Protein AF-A0A9Q9ZQ66-F1 (afdb_monomer)

pLDDT: mean 82.48, std 10.45, range [53.72, 96.06]

Mean predicted aligned error: 8.61 Å

InterPro domains:
  IPR032405 Kinesin-associated [PF16183] (1-72)

Foldseek 3Di:
DVVVVVVVVVVVVVVVVVVVVVQVVCVQQQWDADPVRHTDDGDDHPPFDKDADPDPDPPDPDDRMGTDDPDDDD

Organism: Cyprinus carpio (NCBI:txid7962)

Solvent-accessible surface area (backbone atoms only — not comparable to full-atom values): 4727 Å² total; per-residue (Å²): 112,66,74,63,50,54,58,47,52,54,50,48,54,53,51,49,52,54,49,51,53,52,51,51,53,37,45,68,68,18,36,42,66,45,98,88,73,47,77,76,52,78,46,85,54,90,89,52,59,63,48,71,56,82,74,84,60,93,81,59,89,68,67,61,63,45,80,56,63,94,80,86,86,130

Sequence (74 aa):
MAELNETWEEKLRKTESIRLERESILAEMGVSIKEDGGTVGVFSPKGTPHLVNLNEDPLMSECLLYYIKEGVTR

Secondary structure (DSSP, 8-state):
-HHHHHHHHHHHHHHHHHHHHHHHHHHHTTEEE-TTS-EEEE---SSS-EEE-----TT-SS-SEEE--SS---

Nearest PDB structures (foldseek):
  4egx-assembly2_C  TM=7.387E-01  e=2.193E-08  Homo sapiens
  4ejq-assembly1_B  TM=9.099E-01  e=4.167E-07  Homo sapiens
  4ejq-assembly2_D  TM=8.695E-01  e=2.763E-07  Homo sapiens
  4egx-assembly1_B  TM=5.830E-01  e=3.892E-07  Homo sapiens
  4egx-assembly2_D  TM=5.106E-01  e=1.711E-07  Homo sapiens

Structure (mmCIF, N/CA/C/O backbone):
data_AF-A0A9Q9ZQ66-F1
#
_entry.id   AF-A0A9Q9ZQ66-F1
#
loop_
_atom_site.group_PDB
_atom_site.id
_atom_site.type_symbol
_atom_site.label_atom_id
_atom_site.label_alt_id
_atom_site.label_comp_id
_atom_site.label_asym_id
_atom_site.label_entity_id
_atom_site.label_seq_id
_atom_site.pdbx_PDB_ins_code
_atom_site.Cartn_x
_atom_site.Cartn_y
_atom_site.Cartn_z
_atom_site.occupancy
_atom_site.B_iso_or_equiv
_atom_site.auth_seq_id
_atom_site.auth_comp_id
_atom_site.auth_asym_id
_atom_site.auth_atom_id
_atom_site.pdbx_PDB_model_num
ATOM 1 N N . MET A 1 1 ? -22.002 4.918 37.561 1.00 53.72 1 MET A N 1
ATOM 2 C CA . MET A 1 1 ? -21.215 3.809 36.968 1.00 53.72 1 MET A CA 1
ATOM 3 C C . MET A 1 1 ? -21.675 3.465 35.555 1.00 53.72 1 MET A C 1
ATOM 5 O O . MET A 1 1 ? -20.802 3.255 34.731 1.00 53.72 1 MET A O 1
ATOM 9 N N . ALA A 1 2 ? -22.980 3.480 35.245 1.00 60.19 2 ALA A N 1
ATOM 10 C CA . ALA A 1 2 ? -23.491 3.231 33.887 1.00 60.19 2 ALA A CA 1
ATOM 11 C C . ALA A 1 2 ? -23.021 4.265 32.835 1.00 60.19 2 ALA A C 1
ATOM 13 O O . ALA A 1 2 ? -22.416 3.863 31.852 1.00 60.19 2 ALA A O 1
ATOM 14 N N . GLU A 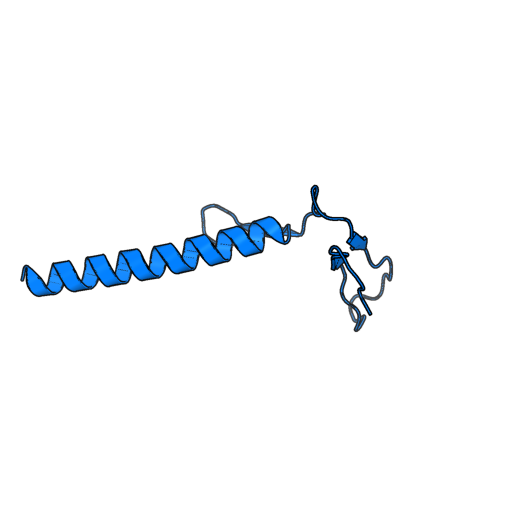1 3 ? -23.145 5.574 33.097 1.00 56.06 3 GLU A N 1
ATOM 15 C CA . GLU A 1 3 ? -22.662 6.639 32.179 1.00 56.06 3 GLU A CA 1
ATOM 16 C C . GLU A 1 3 ? -21.157 6.551 31.855 1.00 56.06 3 GLU A C 1
ATOM 18 O O . GLU A 1 3 ? -20.707 6.882 30.756 1.00 56.06 3 GLU A O 1
ATOM 23 N N . LEU A 1 4 ? -20.345 6.097 32.818 1.00 60.56 4 LEU A N 1
ATOM 24 C CA . LEU A 1 4 ? -18.906 5.944 32.603 1.00 60.56 4 LEU A CA 1
ATOM 25 C C . LEU A 1 4 ? -18.602 4.720 31.727 1.00 60.56 4 LEU A C 1
ATOM 27 O O . LEU A 1 4 ? -17.683 4.778 30.921 1.00 60.56 4 LEU A O 1
ATOM 31 N N . ASN A 1 5 ? -19.374 3.636 31.845 1.00 61.19 5 ASN A N 1
ATOM 32 C CA . ASN A 1 5 ? -19.220 2.468 30.976 1.00 61.19 5 ASN A CA 1
ATOM 33 C C . ASN A 1 5 ? -19.707 2.749 29.548 1.00 61.19 5 ASN A C 1
ATOM 35 O O . ASN A 1 5 ? -19.011 2.386 28.603 1.00 61.19 5 ASN A O 1
ATOM 39 N N . GLU A 1 6 ? -20.825 3.463 29.386 1.00 61.34 6 GLU A N 1
ATOM 40 C CA . GLU A 1 6 ? -21.348 3.848 28.066 1.00 61.34 6 GLU A CA 1
ATOM 41 C C . GLU A 1 6 ? -20.325 4.679 27.267 1.00 61.34 6 GLU A C 1
ATOM 43 O O . GLU A 1 6 ? -20.074 4.416 26.092 1.00 61.34 6 GLU A O 1
ATOM 48 N N . THR A 1 7 ? -19.625 5.616 27.917 1.00 84.81 7 THR A N 1
ATOM 49 C CA . THR A 1 7 ? -18.585 6.425 27.250 1.00 84.81 7 THR A CA 1
ATOM 50 C C . THR A 1 7 ? -17.325 5.634 26.876 1.00 84.81 7 THR A C 1
ATOM 52 O O . THR A 1 7 ? -16.624 6.007 25.929 1.00 84.81 7 THR A O 1
ATOM 55 N N . TRP A 1 8 ? -17.008 4.548 27.588 1.00 85.38 8 TRP A N 1
ATOM 56 C CA . TRP A 1 8 ? -15.905 3.653 27.223 1.00 85.38 8 TRP A CA 1
ATOM 57 C C . TRP A 1 8 ? -16.260 2.762 26.037 1.00 85.38 8 TRP A C 1
ATOM 59 O O . TRP A 1 8 ? -15.432 2.613 25.138 1.00 85.38 8 TRP A O 1
ATOM 69 N N . GLU A 1 9 ? -17.481 2.231 25.991 1.00 88.38 9 GLU A N 1
ATOM 70 C CA . GLU A 1 9 ? -17.965 1.450 24.849 1.00 88.38 9 GLU A CA 1
ATOM 71 C C . GLU A 1 9 ? -17.982 2.284 23.565 1.00 88.38 9 GLU A C 1
ATOM 73 O O . GLU A 1 9 ? -17.515 1.833 22.517 1.00 88.38 9 GLU A O 1
ATOM 78 N N . GLU A 1 10 ? -18.422 3.541 23.636 1.00 87.62 10 GLU A N 1
ATOM 79 C CA . GLU A 1 10 ? -18.390 4.439 22.481 1.00 87.62 10 GLU A CA 1
ATOM 80 C C . GLU A 1 10 ? -16.966 4.734 21.998 1.00 87.62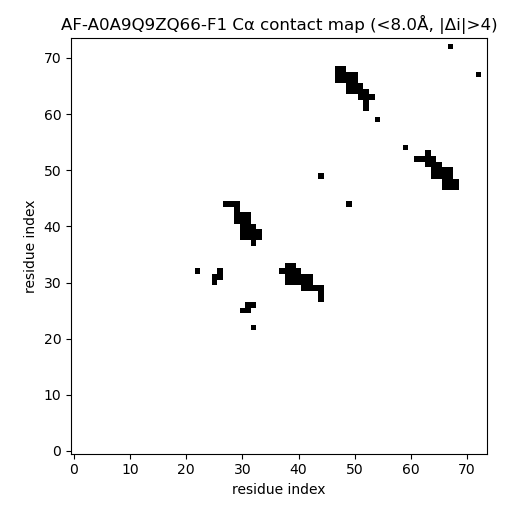 10 GLU A C 1
ATOM 82 O O . GLU A 1 10 ? -16.703 4.725 20.790 1.00 87.62 10 GLU A O 1
ATOM 87 N N . LYS A 1 11 ? -16.026 4.964 22.926 1.00 88.38 11 LYS A N 1
ATOM 88 C CA . LYS A 1 11 ? -14.605 5.151 22.594 1.00 88.38 11 LYS A CA 1
ATOM 89 C C . LYS A 1 11 ? -14.002 3.897 21.976 1.00 88.38 11 LYS A C 1
ATOM 91 O O . LYS A 1 11 ? -13.243 4.015 21.011 1.00 88.38 11 LYS A O 1
ATOM 96 N N . LEU A 1 12 ? 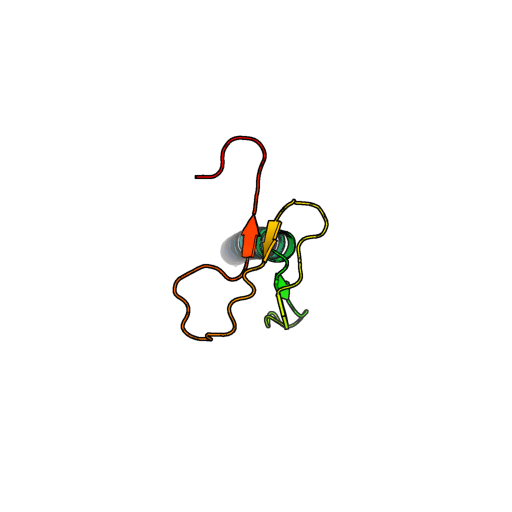-14.342 2.722 22.501 1.00 90.44 12 LEU A N 1
ATOM 97 C CA . LEU A 1 12 ? -13.882 1.445 21.970 1.00 90.44 12 LEU A CA 1
ATOM 98 C C . LEU A 1 12 ? -14.400 1.252 20.543 1.00 90.44 12 LEU A C 1
ATOM 100 O O . LEU A 1 12 ? -13.596 1.093 19.629 1.00 90.44 12 LEU A O 1
ATOM 104 N N . ARG A 1 13 ? -15.710 1.414 20.321 1.00 91.94 13 ARG A N 1
ATOM 105 C CA . ARG A 1 13 ? -16.335 1.306 18.994 1.00 91.94 13 ARG A CA 1
ATOM 106 C C . ARG A 1 13 ? -15.719 2.275 17.986 1.00 91.94 13 ARG A C 1
ATOM 108 O O . ARG A 1 13 ? -15.441 1.899 16.850 1.00 91.94 13 ARG A O 1
ATOM 115 N N . LYS A 1 14 ? -15.472 3.526 18.391 1.00 91.56 14 LYS A N 1
ATOM 116 C CA . LYS A 1 14 ? -14.811 4.520 17.531 1.00 91.56 14 LYS A CA 1
ATOM 117 C C . LYS A 1 14 ? -13.380 4.105 17.186 1.00 91.56 14 LYS A C 1
ATOM 119 O O . LYS A 1 14 ? -12.964 4.246 16.040 1.00 91.56 14 LYS A O 1
ATOM 124 N N . THR A 1 15 ? -12.638 3.592 18.164 1.00 91.56 15 THR A N 1
ATOM 125 C CA . THR A 1 15 ? -11.257 3.130 17.968 1.00 91.56 15 THR A CA 1
ATOM 126 C C . THR A 1 15 ? -11.209 1.929 17.026 1.00 91.56 15 THR A C 1
ATOM 128 O O . THR A 1 15 ? -10.399 1.915 16.102 1.00 91.56 15 THR A O 1
ATOM 131 N N . GLU A 1 16 ? -12.111 0.962 17.196 1.00 91.75 16 GLU A N 1
ATOM 132 C CA . GLU A 1 16 ? -12.209 -0.203 16.315 1.00 91.75 16 GLU A CA 1
ATOM 133 C C . GLU A 1 16 ? -12.624 0.170 14.896 1.00 91.75 16 GLU A C 1
ATOM 135 O O . GLU A 1 16 ? -12.024 -0.325 13.948 1.00 91.75 16 GLU A O 1
ATOM 140 N N . SER A 1 17 ? -13.577 1.091 14.730 1.00 92.88 17 SER A N 1
ATOM 141 C CA . SER A 1 17 ? -13.970 1.577 13.403 1.00 92.88 17 SER A CA 1
ATOM 142 C C . SER A 1 17 ? -12.781 2.177 12.649 1.00 92.88 17 SER A C 1
ATOM 144 O O . SER A 1 17 ? -12.577 1.865 11.480 1.00 92.88 17 SER A O 1
ATOM 146 N N . ILE A 1 18 ? -11.970 3.003 13.319 1.00 90.44 18 ILE A N 1
ATOM 147 C CA . ILE A 1 18 ? -10.773 3.606 12.716 1.00 90.44 18 ILE A CA 1
ATOM 148 C C . ILE A 1 18 ? -9.718 2.534 12.414 1.00 90.44 18 ILE A C 1
ATOM 150 O O . ILE A 1 18 ? -9.038 2.608 11.391 1.00 90.44 18 ILE A O 1
ATOM 154 N N . ARG A 1 19 ? -9.562 1.535 13.294 1.00 88.69 19 ARG A N 1
ATOM 155 C CA . ARG A 1 19 ? -8.644 0.410 13.071 1.00 88.69 19 ARG A CA 1
ATOM 156 C C . ARG A 1 19 ? -9.036 -0.374 11.818 1.00 88.69 19 ARG A C 1
ATOM 158 O O . ARG A 1 19 ? -8.185 -0.572 10.960 1.00 88.69 19 ARG A O 1
ATOM 165 N N . LEU A 1 20 ? -10.307 -0.747 11.688 1.00 88.94 20 LEU A N 1
ATOM 166 C CA . LEU A 1 20 ? -10.819 -1.510 10.547 1.00 88.94 20 LEU A CA 1
ATOM 167 C C . LEU A 1 20 ? -10.696 -0.741 9.229 1.00 88.94 20 LEU A C 1
ATOM 169 O O . LEU A 1 20 ? -10.291 -1.313 8.222 1.00 88.94 20 LEU A O 1
ATOM 173 N N . GLU A 1 21 ? -10.985 0.562 9.230 1.00 88.94 21 GLU A N 1
ATOM 174 C CA . GLU A 1 21 ? -10.812 1.406 8.043 1.00 88.94 21 GLU A CA 1
ATOM 175 C C . GLU A 1 21 ? -9.341 1.451 7.596 1.00 88.94 21 GLU A C 1
ATOM 177 O O . GLU A 1 21 ? -9.035 1.269 6.418 1.00 88.94 21 GLU A O 1
ATOM 182 N N . ARG A 1 22 ? -8.407 1.600 8.544 1.00 86.94 22 ARG A N 1
ATOM 183 C CA . ARG A 1 22 ? -6.964 1.569 8.255 1.00 86.94 22 ARG A CA 1
ATOM 184 C C . ARG A 1 22 ? -6.500 0.207 7.752 1.00 86.94 22 ARG A C 1
ATOM 186 O O . ARG A 1 22 ? -5.731 0.156 6.796 1.00 86.94 22 ARG A O 1
ATOM 193 N N . GLU A 1 23 ? -6.956 -0.878 8.373 1.00 84.56 23 GLU A N 1
ATOM 194 C CA . GLU A 1 23 ? -6.644 -2.246 7.943 1.00 84.56 23 GLU A CA 1
ATOM 195 C C . GLU A 1 23 ? -7.165 -2.518 6.530 1.00 84.56 23 GLU A C 1
ATOM 197 O O . GLU A 1 23 ? -6.441 -3.091 5.721 1.00 84.56 23 GLU A O 1
ATOM 202 N N . SER A 1 24 ? -8.365 -2.033 6.194 1.00 83.38 24 SER A N 1
ATOM 203 C CA . SER A 1 24 ? -8.927 -2.149 4.846 1.00 83.38 24 SER A CA 1
ATOM 204 C C . SER A 1 24 ? -8.073 -1.428 3.804 1.00 83.38 24 SER A C 1
ATOM 206 O O . SER A 1 24 ? -7.792 -1.994 2.751 1.00 83.38 24 SER A O 1
ATOM 208 N N . ILE A 1 25 ? -7.631 -0.199 4.090 1.00 80.69 25 ILE A N 1
ATOM 209 C CA . ILE A 1 25 ? -6.779 0.571 3.170 1.00 80.69 25 ILE A CA 1
ATOM 210 C C . ILE A 1 25 ? -5.413 -0.107 3.013 1.00 80.69 25 ILE A C 1
ATOM 212 O O . ILE A 1 25 ? -4.892 -0.208 1.907 1.00 80.69 25 ILE A O 1
ATOM 216 N N . LEU A 1 26 ? -4.826 -0.602 4.106 1.00 81.38 26 LEU A N 1
ATOM 217 C CA . LEU A 1 26 ? -3.563 -1.342 4.066 1.00 81.38 26 LEU A CA 1
ATOM 218 C C . LEU A 1 26 ? -3.691 -2.620 3.228 1.00 81.38 26 LEU A C 1
ATOM 220 O O . LEU A 1 26 ? -2.842 -2.861 2.372 1.00 81.38 26 LEU A O 1
ATOM 224 N N . ALA A 1 27 ? -4.775 -3.377 3.404 1.00 78.81 27 ALA A N 1
ATOM 225 C CA . ALA A 1 27 ? -5.058 -4.566 2.608 1.00 78.81 27 ALA A CA 1
ATOM 226 C C . ALA A 1 27 ? -5.259 -4.238 1.119 1.00 78.81 27 ALA A C 1
ATOM 228 O O . ALA A 1 27 ? -4.710 -4.931 0.262 1.00 78.81 27 ALA A O 1
ATOM 229 N N . GLU A 1 28 ? -5.985 -3.161 0.798 1.00 77.19 28 GLU A N 1
ATOM 230 C CA . GLU A 1 28 ? -6.136 -2.670 -0.578 1.00 77.19 28 GLU A CA 1
ATOM 231 C C . GLU A 1 28 ? -4.782 -2.273 -1.184 1.00 77.19 28 GLU A C 1
ATOM 233 O O . GLU A 1 28 ? -4.510 -2.563 -2.349 1.00 77.19 28 GLU A O 1
ATOM 238 N N . MET A 1 29 ? -3.893 -1.691 -0.372 1.00 75.50 29 MET A N 1
ATOM 239 C CA . MET A 1 29 ? -2.523 -1.365 -0.768 1.00 75.50 29 MET A CA 1
ATOM 240 C C . MET A 1 29 ? -1.582 -2.585 -0.834 1.00 75.50 29 MET A C 1
ATOM 242 O O . MET A 1 29 ? -0.376 -2.422 -1.033 1.00 75.50 29 MET A O 1
ATOM 246 N N . GLY A 1 30 ? -2.104 -3.801 -0.654 1.00 75.06 30 GLY A N 1
ATOM 247 C CA . GLY A 1 30 ? -1.336 -5.043 -0.697 1.00 75.06 30 GLY A CA 1
ATOM 248 C C . GLY A 1 30 ? -0.542 -5.336 0.577 1.00 75.06 30 GLY A C 1
ATOM 249 O O . GLY A 1 30 ? 0.234 -6.287 0.606 1.00 75.06 30 GLY A O 1
ATOM 250 N N . VAL A 1 31 ? -0.713 -4.564 1.649 1.00 79.94 31 VAL A N 1
ATOM 251 C CA . VAL A 1 31 ? -0.052 -4.811 2.934 1.00 79.94 31 VAL A CA 1
ATOM 252 C C . VAL A 1 31 ? -0.819 -5.887 3.694 1.00 79.94 31 VAL A C 1
ATOM 254 O O . VAL A 1 31 ? -1.997 -5.729 4.001 1.00 79.94 31 VAL A O 1
ATOM 257 N N . SER A 1 32 ? -0.150 -6.990 4.026 1.00 74.31 32 SER A N 1
ATOM 258 C CA . SER A 1 32 ? -0.740 -8.024 4.884 1.00 74.31 32 SER A CA 1
ATOM 259 C C . SER A 1 32 ? -0.386 -7.795 6.344 1.00 74.31 32 SER A C 1
ATOM 261 O O . SER A 1 32 ? 0.775 -7.557 6.681 1.00 74.31 32 SER A O 1
ATOM 263 N N . ILE A 1 33 ? -1.390 -7.913 7.207 1.00 73.38 33 ILE A N 1
ATOM 264 C CA . ILE A 1 33 ? -1.292 -7.730 8.656 1.00 73.38 33 ILE A CA 1
ATOM 265 C C . ILE A 1 33 ? -1.642 -9.072 9.309 1.00 73.38 33 ILE A C 1
ATOM 267 O O . ILE A 1 33 ? -2.569 -9.752 8.8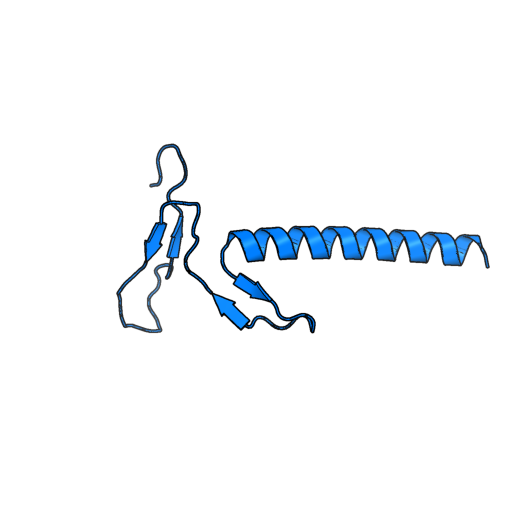70 1.00 73.38 33 ILE A O 1
ATOM 271 N N . LYS A 1 34 ? -0.873 -9.491 10.315 1.00 72.06 34 LYS A N 1
ATOM 272 C CA . LYS A 1 34 ? -1.175 -10.667 11.141 1.00 72.06 34 LYS A CA 1
ATOM 273 C C . LYS A 1 34 ? -2.314 -10.357 12.109 1.00 72.06 34 LYS A C 1
ATOM 275 O O . LYS A 1 34 ? -2.543 -9.207 12.465 1.00 72.06 34 LYS A O 1
ATOM 280 N N . GLU A 1 35 ? -2.956 -11.401 12.624 1.00 67.00 35 GLU A N 1
ATOM 281 C CA . GLU A 1 35 ? -3.996 -11.280 13.659 1.00 67.00 35 GLU A CA 1
ATOM 282 C C . GLU A 1 35 ? -3.498 -10.601 14.953 1.00 67.00 35 GLU A C 1
ATOM 284 O O . GLU A 1 35 ? -4.302 -10.056 15.703 1.00 67.00 35 GLU A O 1
ATOM 289 N N . ASP A 1 36 ? -2.181 -10.578 15.199 1.00 73.50 36 ASP A N 1
ATOM 290 C CA . ASP A 1 36 ? -1.548 -9.890 16.336 1.00 73.50 36 ASP A CA 1
ATOM 291 C C . ASP A 1 36 ? -1.275 -8.387 16.098 1.00 73.50 36 ASP A C 1
ATOM 293 O O . ASP A 1 36 ? -0.736 -7.709 16.974 1.00 73.50 36 ASP A O 1
ATOM 297 N N . GLY A 1 37 ? -1.645 -7.852 14.929 1.00 65.44 37 GLY A N 1
ATOM 298 C CA . GLY A 1 37 ? -1.422 -6.457 14.544 1.00 65.44 37 GLY A CA 1
ATOM 299 C C . GLY A 1 37 ? -0.041 -6.167 13.943 1.00 65.44 37 GLY A C 1
ATOM 300 O O . GLY A 1 37 ? 0.248 -5.015 13.616 1.00 65.44 37 GLY A O 1
ATOM 301 N N . GLY A 1 38 ? 0.820 -7.176 13.770 1.00 68.75 38 GLY A N 1
ATOM 302 C CA . GLY A 1 38 ? 2.118 -7.035 13.111 1.00 68.75 38 GLY A CA 1
ATOM 303 C C . GLY A 1 38 ? 2.032 -7.084 11.581 1.00 68.75 38 GLY A C 1
ATOM 304 O O . GLY A 1 38 ? 1.354 -7.935 11.007 1.00 68.75 38 GLY A O 1
ATOM 305 N N . THR A 1 39 ? 2.764 -6.212 10.884 1.00 71.31 39 THR A N 1
ATOM 306 C CA . THR A 1 39 ? 2.850 -6.228 9.412 1.00 71.31 39 THR A CA 1
ATOM 307 C C . THR A 1 39 ? 3.704 -7.404 8.917 1.00 71.31 39 THR A C 1
ATOM 309 O O . THR A 1 39 ? 4.826 -7.597 9.379 1.00 71.31 39 THR A O 1
ATOM 312 N N . VAL A 1 40 ? 3.193 -8.191 7.963 1.00 70.81 40 VAL A N 1
ATOM 313 C CA . VAL A 1 40 ? 3.874 -9.370 7.384 1.00 70.81 40 VAL A CA 1
ATOM 314 C C . VAL A 1 40 ? 4.729 -9.004 6.177 1.00 70.81 40 VAL A C 1
ATOM 316 O O . VAL A 1 40 ? 5.818 -9.543 6.007 1.00 70.81 40 VAL A O 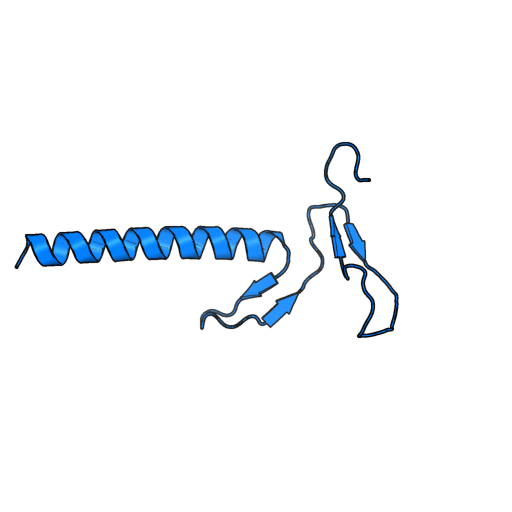1
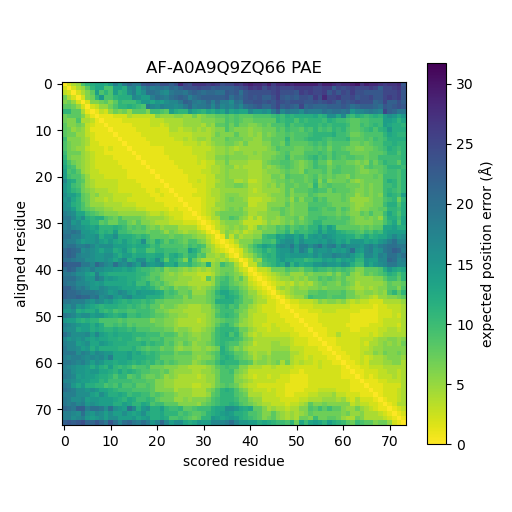ATOM 319 N N . GLY A 1 41 ? 4.229 -8.119 5.316 1.00 77.12 41 GLY A N 1
ATOM 320 C CA . GLY A 1 41 ? 4.879 -7.783 4.054 1.00 77.12 41 GLY A CA 1
ATOM 321 C C . GLY A 1 41 ? 3.944 -7.078 3.080 1.00 77.12 41 GLY A C 1
ATOM 322 O O . GLY A 1 41 ? 2.781 -6.814 3.397 1.00 77.12 41 GLY A O 1
ATOM 323 N N . VAL A 1 42 ? 4.475 -6.783 1.894 1.00 80.00 42 VAL A N 1
ATOM 324 C CA . VAL A 1 42 ? 3.762 -6.122 0.795 1.00 80.00 42 VAL A CA 1
ATOM 325 C C . VAL A 1 42 ? 3.594 -7.114 -0.353 1.00 80.00 42 VAL A C 1
ATOM 327 O O . VAL A 1 42 ? 4.560 -7.724 -0.806 1.00 80.00 42 VAL A O 1
ATOM 330 N N . PHE A 1 43 ? 2.361 -7.270 -0.817 1.00 79.75 43 PHE A N 1
ATOM 331 C CA . PHE A 1 43 ? 1.971 -8.086 -1.956 1.00 79.75 43 PHE A CA 1
ATOM 332 C C . PHE A 1 43 ? 1.588 -7.194 -3.132 1.00 79.75 43 PHE A C 1
ATOM 334 O O . PHE A 1 43 ? 1.078 -6.088 -2.962 1.00 79.75 43 PHE A O 1
ATOM 341 N N . SER A 1 44 ? 1.800 -7.704 -4.342 1.00 74.38 44 SER A N 1
ATOM 342 C CA . SER A 1 44 ? 1.351 -7.032 -5.558 1.00 74.38 44 SER A CA 1
ATOM 343 C C . SER A 1 44 ? -0.194 -6.974 -5.597 1.00 74.38 44 SER A C 1
ATOM 345 O O . SER A 1 44 ? -0.853 -8.007 -5.409 1.00 74.38 44 SER A O 1
ATOM 347 N N . PRO A 1 45 ? -0.789 -5.787 -5.823 1.00 75.62 45 PRO A N 1
ATOM 348 C CA . PRO A 1 45 ? -2.235 -5.609 -5.930 1.00 75.62 45 PRO A CA 1
ATOM 349 C C . PRO A 1 45 ? -2.815 -6.422 -7.088 1.00 75.62 45 PRO A C 1
ATOM 351 O O . PRO A 1 45 ? -2.353 -6.321 -8.220 1.00 75.62 45 PRO A O 1
ATOM 354 N N . LYS A 1 46 ? -3.874 -7.200 -6.841 1.00 75.00 46 LYS A N 1
ATOM 355 C CA . LYS A 1 46 ? -4.475 -8.061 -7.879 1.00 75.00 46 LYS A CA 1
ATOM 356 C C . LYS A 1 46 ? -5.516 -7.359 -8.759 1.00 75.00 46 LYS A C 1
ATOM 358 O O . LYS A 1 46 ? -5.801 -7.846 -9.846 1.00 75.00 46 LYS A O 1
ATOM 363 N N . GLY A 1 47 ? -6.106 -6.260 -8.281 1.00 78.38 47 GLY A N 1
ATOM 364 C CA . GLY A 1 47 ? -7.249 -5.594 -8.926 1.00 7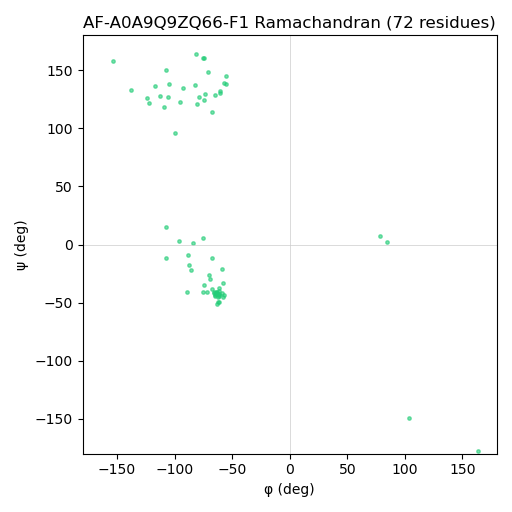8.38 47 GLY A CA 1
ATOM 365 C C . GLY A 1 47 ? -6.938 -4.259 -9.603 1.00 78.38 47 GLY A C 1
ATOM 366 O O . GLY A 1 47 ? -7.767 -3.764 -10.361 1.00 78.38 47 GLY A O 1
ATOM 367 N N . THR A 1 48 ? -5.755 -3.691 -9.362 1.00 81.56 48 THR A N 1
ATOM 368 C CA . THR A 1 48 ? -5.387 -2.354 -9.847 1.00 81.56 48 THR A CA 1
ATOM 369 C C . THR A 1 48 ? -4.104 -2.448 -10.668 1.00 81.56 48 THR A C 1
ATOM 371 O O . THR A 1 48 ? -3.110 -2.969 -10.149 1.00 81.56 48 THR A O 1
ATOM 374 N N . PRO A 1 49 ? -4.082 -1.956 -11.923 1.00 88.75 49 PRO A N 1
ATOM 375 C CA . PRO A 1 49 ? -2.855 -1.856 -12.704 1.00 88.75 49 PRO A CA 1
ATOM 376 C C . PRO A 1 49 ? -1.791 -1.062 -11.945 1.00 88.75 49 PRO A C 1
ATOM 378 O O . PRO A 1 49 ? -2.087 -0.048 -11.310 1.00 88.75 49 PRO A O 1
ATOM 381 N N . HIS A 1 50 ? -0.548 -1.528 -11.986 1.00 88.94 50 HIS A N 1
ATOM 382 C CA . HIS A 1 50 ? 0.535 -0.922 -11.225 1.00 88.94 50 HIS A CA 1
ATOM 383 C C . HIS A 1 50 ? 1.895 -1.159 -11.882 1.00 88.94 50 HIS A C 1
ATOM 385 O O . HIS A 1 50 ? 2.067 -2.100 -12.657 1.00 88.94 50 HIS A O 1
ATOM 391 N N . LEU A 1 51 ? 2.861 -0.304 -11.549 1.00 91.31 51 LEU A N 1
ATOM 392 C CA . LEU A 1 51 ? 4.270 -0.475 -11.896 1.00 91.31 51 LEU A CA 1
ATOM 393 C C . LEU A 1 51 ? 5.042 -0.922 -10.663 1.00 91.31 51 LEU A C 1
ATOM 395 O O . LEU A 1 51 ? 4.840 -0.378 -9.578 1.00 91.31 51 LEU A O 1
ATOM 399 N N . VAL A 1 52 ? 5.945 -1.879 -10.853 1.00 90.56 52 VAL A N 1
ATOM 400 C CA . VAL A 1 52 ? 6.925 -2.288 -9.846 1.00 90.56 52 VAL A CA 1
ATOM 401 C C . VAL A 1 52 ? 8.275 -1.741 -10.276 1.00 90.56 52 VAL A C 1
ATOM 403 O O . VAL A 1 52 ? 8.697 -1.954 -11.414 1.00 90.56 52 VAL A O 1
ATOM 406 N N . ASN A 1 53 ? 8.940 -1.023 -9.380 1.00 92.06 53 ASN A N 1
ATOM 407 C CA . ASN A 1 53 ? 10.293 -0.561 -9.622 1.00 92.06 53 ASN A CA 1
ATOM 408 C C . ASN A 1 53 ? 11.261 -1.745 -9.493 1.00 92.06 53 ASN A C 1
ATOM 410 O O . ASN A 1 53 ? 11.261 -2.441 -8.482 1.00 92.06 53 ASN A O 1
ATOM 414 N N . LEU A 1 54 ? 12.052 -1.981 -10.539 1.00 94.50 54 LEU A N 1
ATOM 415 C CA . LEU A 1 54 ? 13.030 -3.071 -10.607 1.00 94.50 54 LEU A CA 1
ATOM 416 C C . LEU A 1 54 ? 14.446 -2.619 -10.230 1.00 94.50 54 LEU A C 1
ATOM 418 O O . LEU A 1 54 ? 15.380 -3.407 -10.347 1.00 94.50 54 LEU A O 1
ATOM 422 N N . ASN A 1 55 ? 14.622 -1.358 -9.829 1.00 94.38 55 ASN A N 1
ATOM 423 C CA . ASN A 1 55 ? 15.899 -0.877 -9.326 1.00 94.38 55 ASN A CA 1
ATOM 424 C C . ASN A 1 55 ? 16.305 -1.681 -8.078 1.00 94.38 55 ASN A C 1
ATOM 426 O O . ASN A 1 55 ? 15.503 -1.889 -7.170 1.00 94.38 55 ASN A O 1
ATOM 430 N N . GLU A 1 56 ? 17.553 -2.143 -8.058 1.00 94.00 56 GLU A N 1
ATOM 431 C CA . GLU A 1 56 ? 18.107 -2.979 -6.989 1.00 94.00 56 GLU A CA 1
ATOM 432 C C . GLU A 1 56 ? 18.712 -2.152 -5.842 1.00 94.00 56 GLU A C 1
ATOM 434 O O . GLU A 1 56 ? 19.059 -2.716 -4.805 1.00 94.00 56 GLU A O 1
ATOM 439 N N . ASP A 1 57 ? 18.848 -0.828 -6.007 1.00 96.06 57 ASP A N 1
ATOM 440 C CA . ASP A 1 57 ? 19.372 0.058 -4.966 1.00 96.06 57 ASP A CA 1
ATOM 441 C C . ASP A 1 57 ? 18.395 0.155 -3.773 1.00 96.06 57 ASP A C 1
ATOM 443 O O . ASP A 1 57 ? 17.306 0.725 -3.913 1.00 96.06 57 ASP A O 1
ATOM 447 N N . PRO A 1 58 ? 18.766 -0.335 -2.572 1.00 92.38 58 PRO A N 1
ATOM 448 C CA . PRO A 1 58 ? 17.907 -0.256 -1.391 1.00 92.38 58 PRO A CA 1
ATOM 449 C C . PRO A 1 58 ? 17.694 1.178 -0.880 1.00 92.38 58 PRO A C 1
ATOM 451 O O . PRO A 1 58 ? 16.849 1.387 -0.009 1.00 92.38 58 PRO A O 1
ATOM 454 N N . LEU A 1 59 ? 18.458 2.156 -1.379 1.00 94.19 59 LEU A N 1
ATOM 455 C CA . LEU A 1 59 ? 18.373 3.573 -1.019 1.00 94.19 59 LEU A CA 1
ATOM 456 C C . LEU A 1 59 ? 17.755 4.434 -2.134 1.00 94.19 59 LEU A C 1
ATOM 458 O O . LEU 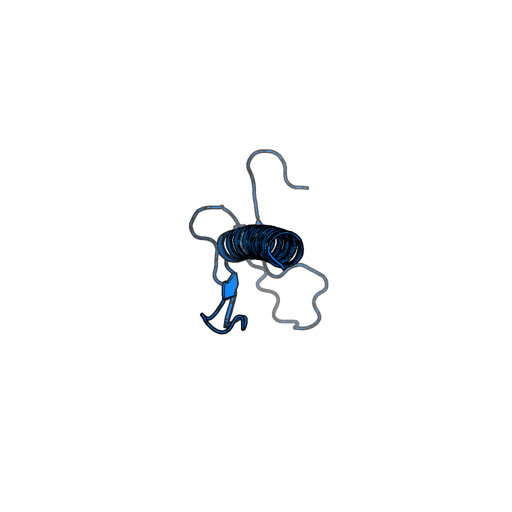A 1 59 ? 17.863 5.663 -2.086 1.00 94.19 59 LEU A O 1
ATOM 462 N N . MET A 1 60 ? 17.100 3.812 -3.122 1.00 94.81 60 MET A N 1
ATOM 463 C CA . MET A 1 60 ? 16.409 4.535 -4.191 1.00 94.81 60 MET A CA 1
ATOM 464 C C . MET A 1 60 ? 15.377 5.528 -3.631 1.00 94.81 60 MET A C 1
ATOM 466 O O . MET A 1 60 ? 14.732 5.283 -2.610 1.00 94.81 60 MET A O 1
ATOM 470 N N . SER A 1 61 ? 15.222 6.668 -4.305 1.00 95.06 61 SER A N 1
ATOM 471 C CA . SER A 1 61 ? 14.299 7.731 -3.873 1.00 95.06 61 SER A CA 1
ATOM 472 C C . SER A 1 61 ? 12.876 7.539 -4.408 1.00 95.06 61 SER A C 1
ATOM 474 O O . SER A 1 61 ? 11.931 8.145 -3.906 1.00 95.06 61 SER A O 1
ATOM 476 N N . GLU A 1 62 ? 12.719 6.708 -5.437 1.00 94.69 62 GLU A N 1
ATOM 477 C CA . GLU A 1 62 ? 11.446 6.346 -6.047 1.00 94.69 62 GLU A CA 1
ATOM 478 C C . GLU A 1 62 ? 10.650 5.350 -5.189 1.00 94.69 62 GLU A C 1
ATOM 480 O O . GLU A 1 62 ? 11.184 4.624 -4.351 1.00 94.69 62 GLU A O 1
ATOM 485 N N . CYS A 1 63 ? 9.341 5.261 -5.427 1.00 90.69 63 CYS A N 1
ATOM 486 C CA . CYS A 1 63 ? 8.518 4.233 -4.803 1.00 90.69 63 CYS A CA 1
ATOM 487 C C . CYS A 1 63 ? 8.828 2.854 -5.402 1.00 90.69 63 CYS A C 1
ATOM 489 O O . CYS A 1 63 ? 9.101 2.719 -6.595 1.00 90.69 63 CYS A O 1
ATOM 491 N N . LEU A 1 64 ? 8.704 1.804 -4.584 1.00 88.44 64 LEU A N 1
ATOM 492 C CA . LEU A 1 64 ? 8.775 0.420 -5.063 1.00 88.44 64 LEU A CA 1
ATOM 493 C C . LEU A 1 64 ? 7.560 0.042 -5.929 1.00 88.44 64 LEU A C 1
ATOM 495 O O . LEU A 1 64 ? 7.670 -0.796 -6.820 1.00 88.44 64 LEU A O 1
ATOM 499 N N . LEU A 1 65 ? 6.405 0.661 -5.675 1.00 87.19 65 LEU A N 1
ATOM 500 C CA . LEU A 1 65 ? 5.133 0.354 -6.322 1.00 87.19 65 LEU A CA 1
ATOM 501 C C . LEU A 1 65 ? 4.381 1.647 -6.663 1.00 87.19 65 LEU A C 1
ATOM 503 O O . LEU A 1 65 ? 4.223 2.510 -5.800 1.00 87.19 65 LEU A O 1
ATOM 507 N N . TYR A 1 66 ? 3.864 1.747 -7.888 1.00 89.06 66 TYR A N 1
ATOM 508 C CA . TYR A 1 66 ? 3.025 2.859 -8.345 1.00 89.06 66 TYR A CA 1
ATOM 509 C C . TYR A 1 66 ? 1.668 2.352 -8.825 1.00 89.06 66 TYR A C 1
ATOM 511 O O . TYR A 1 66 ? 1.606 1.558 -9.760 1.00 89.06 66 TYR A O 1
ATOM 519 N N . TYR A 1 67 ? 0.579 2.839 -8.229 1.00 87.56 67 TYR A N 1
ATOM 520 C CA . TYR A 1 67 ? -0.781 2.549 -8.689 1.00 87.56 67 TYR A CA 1
ATOM 521 C C . TYR A 1 67 ? -1.142 3.407 -9.897 1.00 87.56 67 TYR A C 1
ATOM 523 O O . TYR A 1 67 ? -1.091 4.633 -9.816 1.00 87.56 67 TYR A O 1
ATOM 531 N N . ILE A 1 68 ? -1.589 2.775 -10.981 1.00 89.56 68 ILE A N 1
ATOM 532 C CA . ILE A 1 68 ? -2.151 3.470 -12.138 1.00 89.56 68 ILE A CA 1
ATOM 533 C C . ILE A 1 68 ? -3.670 3.393 -12.016 1.00 89.56 68 ILE A C 1
ATOM 535 O O . ILE A 1 68 ? -4.298 2.395 -12.371 1.00 89.56 68 ILE A O 1
ATOM 539 N N . LYS A 1 69 ? -4.255 4.454 -11.460 1.00 87.38 69 LYS A N 1
ATOM 540 C CA . LYS A 1 69 ? -5.711 4.612 -11.388 1.00 87.38 69 LYS A CA 1
ATOM 541 C C . LYS A 1 69 ? -6.244 5.150 -12.714 1.00 87.38 69 LYS A C 1
ATOM 543 O O . LYS A 1 69 ? -5.491 5.657 -13.544 1.00 87.38 69 LYS A O 1
ATOM 548 N N . GLU A 1 70 ? -7.553 5.037 -12.905 1.00 88.31 70 GLU A N 1
ATOM 549 C CA . GLU A 1 70 ? -8.227 5.615 -14.065 1.00 88.31 70 GLU A CA 1
ATOM 550 C C . GLU A 1 70 ? -7.972 7.130 -14.156 1.00 88.31 70 GLU A C 1
ATOM 552 O O . GLU A 1 70 ? -7.964 7.839 -13.147 1.00 88.31 70 GLU A O 1
ATOM 557 N N . GLY A 1 71 ? -7.745 7.623 -15.375 1.00 91.56 71 GLY A N 1
ATOM 558 C CA . GLY A 1 71 ? -7.368 9.009 -15.640 1.00 91.56 71 GLY A CA 1
ATOM 559 C C . GLY A 1 71 ? -5.885 9.163 -15.971 1.00 91.56 71 GLY A C 1
ATOM 560 O O . GLY A 1 71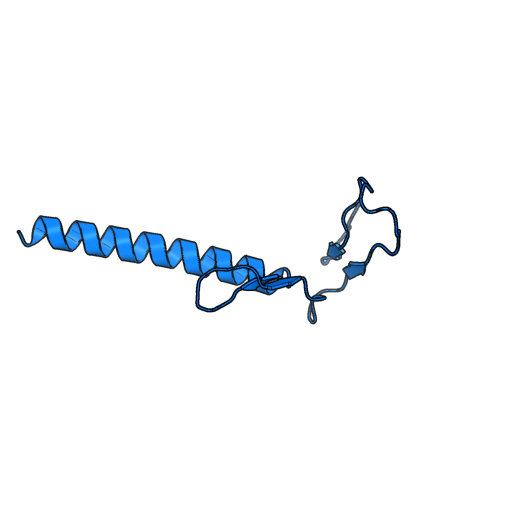 ? -5.274 8.295 -16.592 1.00 91.56 71 GLY A O 1
ATOM 561 N N . VAL A 1 72 ? -5.310 10.311 -15.609 1.00 88.81 72 VAL A N 1
ATOM 562 C CA . VAL A 1 72 ? -3.919 10.654 -15.928 1.00 88.81 72 VAL A CA 1
ATOM 563 C C . VAL A 1 72 ? -3.087 10.617 -14.654 1.00 88.81 72 VAL A C 1
ATOM 565 O O . VAL A 1 72 ? -3.317 11.403 -13.738 1.00 88.81 72 VAL A O 1
ATOM 568 N N . THR A 1 73 ? -2.095 9.728 -14.624 1.00 84.62 73 THR A N 1
ATOM 569 C CA . THR A 1 73 ? -1.029 9.723 -13.613 1.00 84.62 73 THR A CA 1
ATOM 570 C C . THR A 1 73 ? 0.169 10.478 -14.201 1.00 84.62 73 THR A C 1
ATOM 572 O O . THR A 1 73 ? 0.601 10.144 -15.305 1.00 84.62 73 THR A O 1
ATOM 575 N N . ARG A 1 74 ? 0.641 11.534 -13.529 1.00 72.19 74 ARG A N 1
ATOM 576 C CA . ARG A 1 74 ? 1.817 12.336 -13.913 1.00 72.19 74 ARG A CA 1
ATOM 577 C C . ARG A 1 74 ? 2.916 12.187 -12.880 1.00 72.19 74 ARG A C 1
ATOM 579 O O . ARG A 1 74 ? 2.554 12.102 -11.687 1.00 72.19 74 ARG A O 1
#

Radius of gyration: 18.48 Å; Cα contacts (8 Å, |Δi|>4): 52; chains: 1; bounding box: 43×24×53 Å